Protein AF-A0A9P6M9G0-F1 (afdb_monomer)

Organism: NCBI:txid1440133

pLDDT: mean 82.51, std 16.76, range [41.25, 98.31]

Nearest PDB structures (foldseek):
  4net-assembly2_B  TM=4.184E-01  e=1.725E+00  Acinetobacter baumannii
  8cuq-assembly2_A  TM=3.896E-01  e=1.207E+00  Acinetobacter baumannii
  9eh2-assembly1_x  TM=3.718E-01  e=3.518E+00  Homo sapiens

Foldseek 3Di:
DDDDDDDDDDDDDDDDDDDDQDPQDQPPPQQQAWEDDVVQRKIKAWDFAQQDPDAASRLSRTHIEMDGDDDPRDHHDDPQQFPDWDWDDDPWKTKIKGFGDCVSRNHDLPHQWHKNWVPPYVHYYVQAPIWIWTDGNVRRMIMIMGTRDPDCPRPPD

Secondary structure (DSSP, 8-state):
------------PPP------------TT---EEEEETTTTEEEEEEPPTT---SGGGGGG-EEEEESS--SSSPBPPTTSB---EEEE-SSEEEEEEEB-GGGGT--TT---EEEETTTSS-EETTBSEEEEEEEGGGTEEEEEEESSS-TTTS--

Solvent-accessible surface area (backbone atoms only — not comparable to full-atom values): 9229 Å² total; per-residue (Å²): 137,86,83,80,83,81,84,84,82,81,82,80,79,76,84,78,78,79,79,78,83,78,82,62,76,71,62,90,80,65,74,45,58,25,42,80,39,75,91,68,65,23,35,28,42,75,42,58,55,80,53,50,74,59,42,46,91,36,42,76,53,41,44,50,29,22,42,65,64,91,54,93,77,39,54,74,47,64,88,67,27,68,70,46,80,48,73,47,81,56,98,55,35,42,34,41,35,39,34,39,37,34,68,75,46,49,37,52,63,81,30,81,28,32,69,46,30,53,82,87,40,96,42,49,22,73,96,32,64,23,32,36,33,39,45,21,33,48,76,24,34,38,37,40,37,33,12,55,54,79,51,60,84,82,37,74,121

Structure (mmCIF, N/CA/C/O backbone):
data_AF-A0A9P6M9G0-F1
#
_entry.id   AF-A0A9P6M9G0-F1
#
loop_
_atom_site.group_PDB
_atom_site.id
_atom_site.type_symbol
_atom_site.label_atom_id
_atom_site.label_alt_id
_atom_site.label_comp_id
_atom_site.label_asym_id
_atom_site.label_entity_id
_atom_site.label_seq_id
_atom_site.pdbx_PDB_ins_code
_atom_site.Cartn_x
_atom_site.Cartn_y
_atom_site.Cartn_z
_atom_site.occupancy
_atom_site.B_iso_or_equiv
_atom_site.auth_seq_id
_atom_site.auth_comp_id
_atom_site.auth_asym_id
_atom_site.auth_atom_id
_atom_site.pdbx_PDB_model_num
ATOM 1 N N . MET A 1 1 ? 70.961 -4.734 -15.620 1.00 42.16 1 MET A N 1
ATOM 2 C CA . MET A 1 1 ? 69.951 -3.886 -16.290 1.00 42.16 1 MET A CA 1
ATOM 3 C C . MET A 1 1 ? 68.575 -4.425 -15.923 1.00 42.16 1 MET A C 1
ATOM 5 O O . MET A 1 1 ? 68.235 -5.512 -16.365 1.00 42.16 1 MET A O 1
ATOM 9 N N . LEU A 1 2 ? 67.857 -3.743 -15.022 1.00 43.00 2 LEU A N 1
ATOM 10 C CA . LEU A 1 2 ? 66.514 -4.129 -14.567 1.00 43.00 2 LEU A CA 1
ATOM 11 C C . LEU A 1 2 ? 65.465 -3.617 -15.563 1.00 43.00 2 LEU A C 1
ATOM 13 O O . LEU A 1 2 ? 65.356 -2.408 -15.759 1.00 43.00 2 LEU A O 1
ATOM 17 N N . LEU A 1 3 ? 64.675 -4.520 -16.143 1.00 41.25 3 LEU A N 1
ATOM 18 C CA . LEU A 1 3 ? 63.503 -4.171 -16.943 1.00 41.25 3 LEU A CA 1
ATOM 19 C C . LEU A 1 3 ? 62.306 -4.010 -15.990 1.00 41.25 3 LEU A C 1
ATOM 21 O O . LEU A 1 3 ? 61.812 -4.989 -15.436 1.00 41.25 3 LEU A O 1
ATOM 25 N N . LYS A 1 4 ? 61.889 -2.766 -15.731 1.00 47.06 4 LYS A N 1
ATOM 26 C CA . LYS A 1 4 ? 60.691 -2.457 -14.938 1.00 47.06 4 LYS A CA 1
ATOM 27 C C . LYS A 1 4 ? 59.461 -2.549 -15.841 1.00 47.06 4 LYS A C 1
ATOM 29 O O . LYS A 1 4 ? 59.255 -1.683 -16.685 1.00 47.06 4 LYS A O 1
ATOM 34 N N . THR A 1 5 ? 58.652 -3.584 -15.656 1.00 51.38 5 THR A N 1
ATOM 35 C CA . THR A 1 5 ? 57.345 -3.715 -16.307 1.00 51.38 5 THR A CA 1
ATOM 36 C C . THR A 1 5 ? 56.370 -2.725 -15.670 1.00 51.38 5 THR A C 1
ATOM 38 O O . THR A 1 5 ? 56.115 -2.784 -14.468 1.00 51.38 5 THR A O 1
ATOM 41 N N . VAL A 1 6 ? 55.853 -1.789 -16.463 1.00 52.47 6 VAL A N 1
ATOM 42 C CA . VAL A 1 6 ? 54.839 -0.815 -16.041 1.00 52.47 6 VAL A CA 1
ATOM 43 C C . VAL A 1 6 ? 53.461 -1.458 -16.210 1.00 52.47 6 VAL A C 1
ATOM 45 O O . VAL A 1 6 ? 53.071 -1.775 -17.331 1.00 52.47 6 VAL A O 1
ATOM 48 N N . LEU A 1 7 ? 52.728 -1.663 -15.111 1.00 47.88 7 LEU A N 1
ATOM 49 C CA . LEU A 1 7 ? 51.298 -1.979 -15.161 1.00 47.88 7 LEU A CA 1
ATOM 50 C C . LEU A 1 7 ? 50.512 -0.688 -15.415 1.00 47.88 7 LEU A C 1
ATOM 52 O O . LEU A 1 7 ? 50.574 0.245 -14.617 1.00 47.88 7 LEU A O 1
ATOM 56 N N . VAL A 1 8 ? 49.751 -0.654 -16.507 1.00 49.91 8 VAL A N 1
ATOM 57 C CA . VAL A 1 8 ? 48.758 0.392 -16.773 1.00 49.91 8 VAL A CA 1
ATOM 58 C C . VAL A 1 8 ? 47.421 -0.087 -16.215 1.00 49.91 8 VAL A C 1
ATOM 60 O O . VAL A 1 8 ? 46.835 -1.037 -16.730 1.00 49.91 8 VAL A O 1
ATOM 63 N N . ALA A 1 9 ? 46.948 0.547 -15.142 1.00 52.94 9 ALA A N 1
ATOM 64 C CA . ALA A 1 9 ? 45.60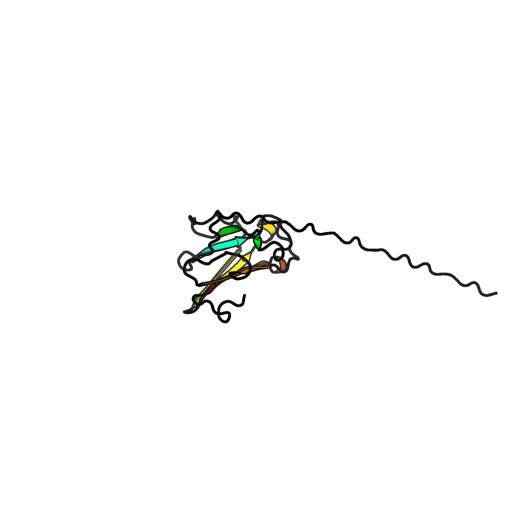4 0.333 -14.620 1.00 52.94 9 ALA A CA 1
ATOM 65 C C . ALA A 1 9 ? 44.611 1.181 -15.430 1.00 52.94 9 ALA A C 1
ATOM 67 O O . ALA A 1 9 ? 44.683 2.409 -15.417 1.00 52.94 9 ALA A O 1
ATOM 68 N N . VAL A 1 10 ? 43.694 0.530 -16.147 1.00 53.53 10 VAL A N 1
ATOM 69 C CA . VAL A 1 10 ? 42.580 1.194 -16.837 1.00 53.53 10 VAL A CA 1
ATOM 70 C C . VAL A 1 10 ? 41.420 1.287 -15.850 1.00 53.53 10 VAL A C 1
ATOM 72 O O . VAL A 1 10 ? 40.810 0.277 -15.505 1.00 53.53 10 VAL A O 1
ATOM 75 N N . ALA A 1 11 ? 41.135 2.493 -15.362 1.00 55.47 11 ALA A N 1
ATOM 76 C CA . ALA A 1 11 ? 39.958 2.760 -14.545 1.00 55.47 11 ALA A CA 1
ATOM 77 C C . ALA A 1 11 ? 38.721 2.839 -15.455 1.00 55.47 11 ALA A C 1
ATOM 79 O O . ALA A 1 11 ? 38.590 3.765 -16.254 1.00 55.47 11 ALA A O 1
ATOM 80 N N . LEU A 1 12 ? 37.823 1.858 -15.351 1.00 54.00 12 LEU A N 1
ATOM 81 C CA . LEU A 1 12 ? 36.506 1.903 -15.984 1.00 54.00 12 LEU A CA 1
ATOM 82 C C . LEU A 1 12 ? 35.586 2.761 -15.107 1.00 54.00 12 LEU A C 1
ATOM 84 O O . LEU A 1 12 ? 35.156 2.325 -14.041 1.00 54.00 12 LEU A O 1
ATOM 88 N N . ALA A 1 13 ? 35.309 3.991 -15.536 1.00 60.34 13 ALA A N 1
ATOM 89 C CA . ALA A 1 13 ? 34.270 4.811 -14.926 1.00 60.34 13 ALA A CA 1
ATOM 90 C C . ALA A 1 13 ? 32.900 4.209 -15.276 1.00 60.34 13 ALA A C 1
ATOM 92 O O . ALA A 1 13 ? 32.547 4.111 -16.452 1.00 60.34 13 ALA A O 1
ATOM 93 N N . ALA A 1 14 ? 32.144 3.778 -14.266 1.00 60.06 14 ALA A N 1
ATOM 94 C CA . ALA A 1 14 ? 30.760 3.365 -14.460 1.00 60.06 14 ALA A CA 1
ATOM 95 C C . ALA A 1 14 ? 29.920 4.589 -14.877 1.00 60.06 14 ALA A C 1
ATOM 97 O O . ALA A 1 14 ? 30.091 5.662 -14.290 1.00 60.06 14 ALA A O 1
ATOM 98 N N . PRO A 1 15 ? 29.030 4.468 -15.876 1.00 55.66 15 PRO A N 1
ATOM 99 C CA . PRO A 1 15 ? 28.150 5.564 -16.250 1.00 55.66 15 PRO A CA 1
ATOM 100 C C . PRO A 1 15 ? 27.186 5.860 -15.095 1.00 55.66 15 PRO A C 1
ATOM 102 O O . PRO A 1 15 ? 26.430 4.991 -14.663 1.00 55.66 15 PRO A O 1
ATOM 105 N N . ALA A 1 16 ? 27.219 7.093 -14.5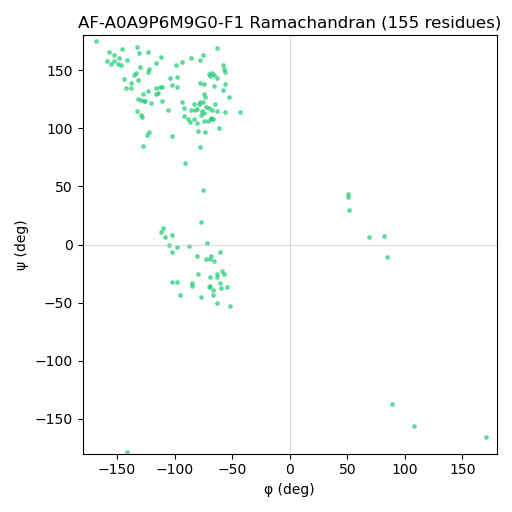92 1.00 58.12 16 ALA A N 1
ATOM 106 C CA . ALA A 1 16 ? 26.189 7.607 -13.703 1.00 58.12 16 ALA A CA 1
ATOM 107 C C . ALA A 1 16 ? 24.920 7.821 -14.539 1.00 58.12 16 ALA A C 1
ATOM 109 O O . ALA A 1 16 ? 24.862 8.731 -15.366 1.00 58.12 16 ALA A O 1
ATOM 110 N N . PHE A 1 17 ? 23.924 6.954 -14.367 1.00 53.25 17 PHE A N 1
ATOM 111 C CA . PHE A 1 17 ? 22.590 7.191 -14.904 1.00 53.25 17 PHE A CA 1
ATOM 112 C C . PHE A 1 17 ? 22.001 8.394 -14.163 1.00 53.25 17 PHE A C 1
ATOM 114 O O . PHE A 1 17 ? 21.700 8.310 -12.974 1.00 53.25 17 PHE A O 1
ATOM 121 N N . ALA A 1 18 ? 21.895 9.532 -14.847 1.00 51.78 18 ALA A N 1
ATOM 122 C CA . ALA A 1 18 ? 21.146 10.672 -14.343 1.00 51.78 18 ALA A CA 1
ATOM 123 C C . ALA A 1 18 ? 19.663 10.279 -14.322 1.00 51.78 18 ALA A C 1
ATOM 125 O O . ALA A 1 18 ? 19.091 9.986 -15.372 1.00 51.78 18 ALA A O 1
ATOM 126 N N . TYR A 1 19 ? 19.065 10.218 -13.134 1.00 50.94 19 TYR A N 1
ATOM 127 C CA . TYR A 1 19 ? 17.616 10.139 -13.009 1.0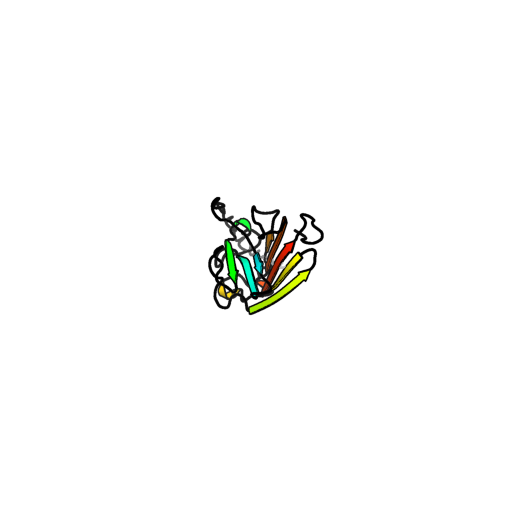0 50.94 19 TYR A CA 1
ATOM 128 C C . TYR A 1 19 ? 17.054 11.526 -13.343 1.00 50.94 19 TYR A C 1
ATOM 130 O O . TYR A 1 19 ? 17.513 12.534 -12.807 1.00 50.94 19 TYR A O 1
ATOM 138 N N . GLU A 1 20 ? 16.110 11.599 -14.277 1.00 52.22 20 GLU A N 1
ATOM 139 C CA . GLU A 1 20 ? 15.348 12.827 -14.495 1.00 52.22 20 GLU A CA 1
ATOM 140 C C . GLU A 1 20 ? 14.299 12.908 -13.382 1.00 52.22 20 GLU A C 1
ATOM 142 O O . GLU A 1 20 ? 13.527 11.966 -13.189 1.00 52.22 20 GLU A O 1
ATOM 147 N N . GLU A 1 21 ? 14.305 13.987 -12.596 1.00 53.50 21 GLU A N 1
ATOM 148 C CA . GLU A 1 21 ? 13.274 14.195 -11.579 1.00 53.50 21 GLU A CA 1
ATOM 149 C C . GLU A 1 21 ? 11.916 14.342 -12.269 1.00 53.50 21 GLU A C 1
ATOM 151 O O . GLU A 1 21 ? 11.670 15.290 -13.020 1.00 53.50 21 GLU A O 1
ATOM 156 N N . VAL A 1 22 ? 11.016 13.390 -12.020 1.00 55.47 22 VAL A N 1
ATOM 157 C CA . VAL A 1 22 ? 9.642 13.470 -12.508 1.00 55.47 22 VAL A CA 1
ATOM 158 C C . VAL A 1 22 ? 8.950 14.611 -11.760 1.00 55.47 22 VAL A C 1
ATOM 160 O O . VAL A 1 22 ? 8.643 14.513 -10.573 1.00 55.47 22 VAL A O 1
ATOM 163 N N . THR A 1 23 ? 8.692 15.722 -12.450 1.00 53.62 23 THR A N 1
ATOM 164 C CA . THR A 1 23 ? 7.951 16.861 -11.889 1.00 53.62 23 THR A CA 1
ATOM 165 C C . THR A 1 23 ? 6.456 16.556 -11.876 1.00 53.62 23 THR A C 1
ATOM 167 O O . THR A 1 23 ? 5.696 16.916 -12.775 1.00 53.62 23 THR A O 1
ATOM 170 N N . CYS A 1 24 ? 6.007 15.862 -10.834 1.00 62.22 24 CYS A N 1
ATOM 171 C CA . CYS A 1 24 ? 4.595 15.551 -10.671 1.00 62.22 24 CYS A CA 1
ATOM 172 C C . CYS A 1 24 ? 3.793 16.811 -10.373 1.00 62.22 24 CYS A C 1
ATOM 174 O O . CYS A 1 24 ? 3.862 17.408 -9.299 1.00 62.22 24 CYS A O 1
ATOM 176 N N . THR A 1 25 ? 3.005 17.232 -11.358 1.00 54.03 25 THR A N 1
ATOM 177 C CA . THR A 1 25 ? 2.049 18.319 -11.190 1.00 54.03 25 THR A CA 1
ATOM 178 C C . THR A 1 25 ? 0.824 17.746 -10.491 1.00 54.03 25 THR A C 1
ATOM 180 O O . THR A 1 25 ? -0.031 17.122 -11.115 1.00 54.03 25 THR A O 1
ATOM 183 N N . LYS A 1 26 ? 0.757 17.933 -9.167 1.00 54.12 26 LYS A N 1
ATOM 184 C CA . LYS A 1 26 ? -0.415 17.623 -8.340 1.00 54.12 26 LYS A CA 1
ATOM 185 C C . LYS A 1 26 ? -1.681 18.106 -9.049 1.00 54.12 26 LYS A C 1
ATOM 187 O O . LYS A 1 26 ? -1.896 19.312 -9.192 1.00 54.12 26 LYS A O 1
ATOM 192 N N . ASN A 1 27 ? -2.546 17.182 -9.454 1.00 50.72 27 ASN A N 1
ATOM 193 C CA . ASN A 1 27 ? -3.857 17.563 -9.944 1.00 50.72 27 ASN A CA 1
ATOM 194 C C . ASN A 1 27 ? -4.716 17.971 -8.740 1.00 50.72 27 ASN A C 1
ATOM 196 O O . ASN A 1 27 ? -5.157 17.129 -7.961 1.00 50.72 27 ASN A O 1
ATOM 200 N N . ALA A 1 28 ? -4.957 19.274 -8.584 1.00 49.62 28 ALA A N 1
ATOM 201 C CA . ALA A 1 28 ? -5.716 19.848 -7.471 1.00 49.62 28 ALA A CA 1
ATOM 202 C C . ALA A 1 28 ? -7.178 19.356 -7.369 1.00 49.62 28 ALA A C 1
ATOM 204 O O . ALA A 1 28 ? -7.855 19.687 -6.400 1.00 49.62 28 ALA A O 1
ATOM 205 N N . THR A 1 29 ? -7.664 18.585 -8.349 1.00 47.94 29 THR A N 1
ATOM 206 C CA . THR A 1 29 ? -9.026 18.026 -8.380 1.00 47.94 29 THR A CA 1
ATOM 207 C C . THR A 1 29 ? -9.113 16.545 -8.004 1.00 47.94 29 THR A C 1
ATOM 209 O O . THR A 1 29 ? -10.221 16.029 -7.866 1.00 47.94 29 THR A O 1
ATOM 212 N N . GLN A 1 30 ? -7.988 15.844 -7.809 1.00 56.34 30 GLN A N 1
ATOM 213 C CA . GLN A 1 30 ? -8.041 14.475 -7.300 1.00 56.34 30 GLN A CA 1
ATOM 214 C C . GLN A 1 30 ? -8.328 14.512 -5.794 1.00 56.34 30 GLN A C 1
ATOM 216 O O . GLN A 1 30 ? -7.517 14.987 -5.001 1.00 56.34 30 GLN A O 1
ATOM 221 N N . ASN A 1 31 ? -9.489 13.992 -5.393 1.00 56.00 31 ASN A N 1
ATOM 222 C CA . ASN A 1 31 ? -9.732 13.608 -4.007 1.00 56.00 31 ASN A CA 1
ATOM 223 C C . ASN A 1 31 ? -8.950 12.319 -3.743 1.00 56.00 31 ASN A C 1
ATOM 225 O O . ASN A 1 31 ? -9.380 11.224 -4.098 1.00 56.00 31 ASN A O 1
ATOM 229 N N . ILE A 1 32 ? -7.760 12.473 -3.171 1.00 70.38 32 ILE A N 1
ATOM 230 C CA . ILE A 1 32 ? -6.794 11.400 -2.935 1.00 70.38 32 ILE A CA 1
ATOM 231 C C . ILE A 1 32 ? -7.069 10.815 -1.538 1.00 70.38 32 ILE A C 1
ATOM 233 O O . ILE A 1 32 ? -6.354 11.059 -0.566 1.00 70.38 32 ILE A O 1
ATOM 237 N N . ILE A 1 33 ? -8.206 10.121 -1.435 1.00 83.88 33 ILE A N 1
ATOM 238 C CA . ILE A 1 33 ? -8.746 9.567 -0.188 1.00 83.88 33 ILE A CA 1
ATOM 239 C C . ILE A 1 33 ? -8.534 8.050 -0.191 1.00 83.88 33 ILE A C 1
ATOM 241 O O . ILE A 1 33 ? -9.099 7.339 -1.023 1.00 83.88 33 ILE A O 1
ATOM 245 N N . THR A 1 34 ? -7.721 7.560 0.743 1.00 89.88 34 THR A N 1
ATOM 246 C CA . THR A 1 34 ? -7.643 6.132 1.083 1.00 89.88 34 THR A CA 1
ATOM 247 C C . THR A 1 34 ? -8.814 5.722 1.971 1.00 89.88 34 THR A C 1
ATOM 249 O O . THR A 1 34 ? -9.431 6.553 2.637 1.00 89.88 34 THR A O 1
ATOM 252 N N . SER A 1 35 ? -9.126 4.433 2.009 1.00 92.81 35 SER A N 1
ATOM 253 C CA . SER A 1 35 ? -10.144 3.895 2.913 1.00 92.81 35 SER A CA 1
ATOM 254 C C . SER A 1 35 ? -9.898 2.420 3.194 1.00 92.81 35 SER A C 1
ATOM 256 O O . SER A 1 35 ? -9.274 1.724 2.394 1.00 92.81 35 SER A O 1
ATOM 258 N N . ILE A 1 36 ? -10.391 1.938 4.335 1.00 94.44 36 ILE A N 1
ATOM 259 C CA . ILE A 1 36 ? -10.350 0.523 4.712 1.00 94.44 36 ILE A CA 1
ATOM 260 C C . ILE A 1 36 ? -11.744 0.121 5.189 1.00 94.44 36 ILE A C 1
ATOM 262 O O . ILE A 1 36 ? -12.275 0.734 6.113 1.00 94.44 36 ILE A O 1
ATOM 266 N N . ASN A 1 37 ? -12.312 -0.927 4.595 1.00 93.94 37 ASN A N 1
ATOM 267 C CA . ASN A 1 37 ? -13.548 -1.553 5.045 1.00 93.94 37 ASN A CA 1
ATOM 268 C C . ASN A 1 37 ? -13.313 -3.057 5.302 1.00 93.94 37 ASN A C 1
ATOM 270 O O . ASN A 1 37 ? -13.396 -3.875 4.378 1.00 93.94 37 ASN A O 1
ATOM 274 N N . PRO A 1 38 ? -13.015 -3.435 6.561 1.00 93.12 38 PRO A N 1
ATOM 275 C CA . PRO A 1 38 ? -12.794 -4.828 6.941 1.00 93.12 38 PRO A CA 1
ATOM 276 C C . PRO A 1 38 ? -14.026 -5.726 6.756 1.00 93.12 38 PRO A C 1
ATOM 278 O O . PRO A 1 38 ? -13.865 -6.920 6.525 1.00 93.12 38 PRO A O 1
ATOM 281 N N . GLU A 1 39 ? -15.245 -5.180 6.841 1.00 93.00 39 GLU A N 1
ATOM 282 C CA . GLU A 1 39 ? -16.489 -5.964 6.749 1.00 93.00 39 GLU A CA 1
ATOM 283 C C . GLU A 1 39 ? -16.718 -6.508 5.336 1.00 93.00 39 GLU A C 1
ATOM 285 O O . GLU A 1 39 ? -17.196 -7.628 5.162 1.00 93.00 39 GLU A O 1
ATOM 290 N N . THR A 1 40 ? -16.331 -5.732 4.322 1.00 92.75 40 THR A N 1
ATOM 291 C CA . THR A 1 40 ? -16.457 -6.092 2.903 1.00 92.75 40 THR A CA 1
ATOM 292 C C . THR A 1 40 ? -15.139 -6.559 2.285 1.00 92.75 40 THR A C 1
ATOM 294 O O . THR A 1 40 ? -15.066 -6.732 1.068 1.00 92.75 40 THR A O 1
ATOM 297 N N . ASN A 1 41 ? -14.088 -6.748 3.094 1.00 93.44 41 ASN A N 1
ATOM 298 C CA . ASN A 1 41 ? -12.743 -7.113 2.636 1.00 93.44 41 ASN A CA 1
ATOM 299 C C . ASN A 1 41 ? -12.244 -6.193 1.500 1.00 93.44 41 ASN A C 1
ATOM 301 O O . ASN A 1 41 ? -11.715 -6.657 0.487 1.00 93.44 41 ASN A O 1
ATOM 305 N N . SER A 1 42 ? -12.466 -4.882 1.638 1.00 94.69 42 SER A N 1
ATOM 306 C CA . SER A 1 42 ? -12.144 -3.889 0.611 1.00 94.69 42 SER A CA 1
ATOM 307 C C . SER A 1 42 ? -11.352 -2.719 1.181 1.00 94.69 42 SER A C 1
ATOM 309 O O . SER A 1 42 ? -11.413 -2.406 2.371 1.00 94.69 42 SER A O 1
ATOM 311 N N . PHE A 1 43 ? -10.556 -2.085 0.328 1.00 95.00 43 PHE A N 1
ATOM 312 C CA . PHE A 1 43 ? -9.771 -0.908 0.684 1.00 95.00 43 PHE A CA 1
ATOM 313 C C . PHE A 1 43 ? -9.392 -0.122 -0.570 1.00 95.00 43 PHE A C 1
ATOM 315 O O . PHE A 1 43 ? -9.351 -0.669 -1.671 1.00 95.00 43 PHE A O 1
ATOM 322 N N . CYS A 1 44 ? -9.084 1.156 -0.400 1.00 93.50 44 CYS A N 1
ATOM 323 C CA . CYS A 1 44 ? -8.533 2.015 -1.437 1.00 93.50 44 CYS A CA 1
ATOM 324 C C . CYS A 1 44 ? -7.181 2.540 -0.966 1.00 93.50 44 CYS A C 1
ATOM 326 O O . CYS A 1 44 ? -7.114 3.173 0.087 1.00 93.50 44 CYS A O 1
ATOM 328 N N . THR A 1 45 ? -6.115 2.283 -1.724 1.00 92.38 45 THR A N 1
ATOM 329 C CA . THR A 1 45 ? -4.761 2.735 -1.378 1.00 92.38 45 THR A CA 1
ATOM 330 C C . THR A 1 45 ? -4.061 3.415 -2.547 1.00 92.38 45 THR A C 1
ATOM 332 O O . THR A 1 45 ? -4.507 3.327 -3.691 1.00 92.38 45 THR A O 1
ATOM 335 N N . MET A 1 46 ? -2.977 4.119 -2.242 1.00 89.06 46 MET A N 1
ATOM 336 C CA . MET A 1 46 ? -2.163 4.836 -3.218 1.00 89.06 46 MET A CA 1
ATOM 337 C C . MET A 1 46 ? -1.253 3.876 -3.973 1.00 89.06 46 MET A C 1
ATOM 339 O O . MET A 1 46 ? -0.637 3.020 -3.354 1.00 89.06 46 MET A O 1
ATOM 343 N N . MET A 1 47 ? -1.108 4.067 -5.282 1.00 89.94 47 MET A N 1
ATOM 344 C CA . MET A 1 47 ? -0.096 3.421 -6.118 1.00 89.94 47 MET A CA 1
ATOM 345 C C . MET A 1 47 ? 0.589 4.475 -6.986 1.00 89.94 47 MET A C 1
ATOM 347 O O . MET A 1 47 ? -0.072 5.390 -7.486 1.00 89.94 47 MET A O 1
ATOM 351 N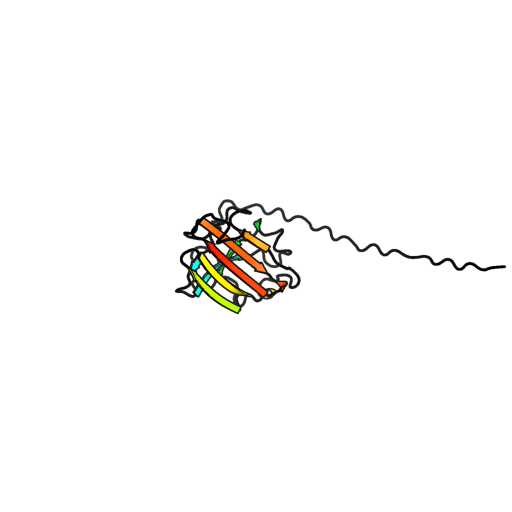 N . THR A 1 48 ? 1.900 4.347 -7.193 1.00 89.00 48 THR A N 1
ATOM 352 C CA . THR A 1 48 ? 2.622 5.144 -8.195 1.00 89.00 48 THR A CA 1
ATOM 353 C C . THR A 1 48 ? 2.118 4.827 -9.607 1.00 89.00 48 THR A C 1
ATOM 355 O O . THR A 1 48 ? 1.347 3.886 -9.822 1.00 89.00 48 THR A O 1
ATOM 358 N N . GLY A 1 49 ? 2.525 5.628 -10.594 1.00 87.94 49 GLY A N 1
ATOM 359 C CA . GLY A 1 49 ? 2.230 5.327 -11.995 1.00 87.94 49 GLY A CA 1
ATOM 360 C C . GLY A 1 49 ? 2.764 3.950 -12.410 1.00 87.94 49 GLY A C 1
ATOM 361 O O . GLY A 1 49 ? 3.756 3.468 -11.867 1.00 87.94 49 GLY A O 1
ATOM 362 N N . TYR A 1 50 ? 2.105 3.316 -13.381 1.00 90.94 50 TYR A N 1
ATOM 363 C CA . TYR A 1 50 ? 2.546 2.033 -13.933 1.00 90.94 50 TYR A CA 1
ATOM 364 C C . TYR A 1 50 ? 4.011 2.108 -14.388 1.00 90.94 50 TYR A C 1
ATOM 366 O O . TYR A 1 50 ? 4.369 2.997 -15.164 1.00 90.94 50 TYR A O 1
ATOM 374 N N . GLY A 1 51 ? 4.850 1.184 -13.914 1.00 90.44 51 GLY A N 1
ATOM 375 C CA . GLY A 1 51 ? 6.274 1.135 -14.261 1.00 90.44 51 GLY A CA 1
ATOM 376 C C . GLY A 1 51 ? 7.143 2.270 -13.705 1.00 90.44 51 GLY A C 1
ATOM 377 O O . GLY A 1 51 ? 8.315 2.360 -14.068 1.00 90.44 51 GLY A O 1
ATOM 378 N N . VAL A 1 52 ? 6.603 3.147 -12.853 1.00 88.06 52 VAL A N 1
ATOM 379 C CA . VAL A 1 52 ? 7.372 4.238 -12.239 1.00 88.06 52 VAL A CA 1
ATOM 380 C C . VAL A 1 52 ? 8.281 3.680 -11.144 1.00 88.06 52 VAL A C 1
ATOM 382 O O . VAL A 1 52 ? 7.825 2.957 -10.258 1.00 88.06 52 VAL A O 1
ATOM 385 N N . TYR A 1 53 ? 9.561 4.047 -11.203 1.00 85.69 53 TYR A N 1
ATOM 386 C CA . TYR A 1 53 ? 10.612 3.591 -10.297 1.00 85.69 53 TYR A CA 1
ATOM 387 C C . TYR A 1 53 ? 11.613 4.724 -10.014 1.00 85.69 53 TYR A C 1
ATOM 389 O O . TYR A 1 53 ? 11.980 5.436 -10.955 1.00 85.69 53 TYR A O 1
ATOM 397 N N . PRO A 1 54 ? 12.131 4.856 -8.779 1.00 90.25 54 PRO A N 1
ATOM 398 C CA . PRO A 1 54 ? 11.707 4.161 -7.552 1.00 90.25 54 PRO A CA 1
ATOM 399 C C . PRO A 1 54 ? 10.397 4.707 -6.959 1.00 90.25 54 PRO A C 1
ATOM 401 O O . PRO A 1 54 ? 9.986 5.813 -7.302 1.00 90.25 54 PRO A O 1
ATOM 404 N N . VAL A 1 55 ? 9.737 3.972 -6.065 1.00 90.75 55 VAL A N 1
ATOM 405 C CA . VAL A 1 55 ? 8.472 4.390 -5.439 1.00 90.75 55 VAL A CA 1
ATOM 406 C C . VAL A 1 55 ? 8.669 5.652 -4.596 1.00 90.75 55 VAL A C 1
ATOM 408 O O . VAL A 1 55 ? 7.953 6.625 -4.828 1.00 90.75 55 VAL A O 1
ATOM 411 N N . ALA A 1 56 ? 9.664 5.684 -3.698 1.00 91.25 56 ALA A N 1
ATOM 412 C CA . ALA A 1 56 ? 9.883 6.801 -2.769 1.00 91.25 56 ALA A CA 1
ATOM 413 C C . ALA A 1 56 ? 9.963 8.207 -3.416 1.00 91.25 56 ALA A C 1
ATOM 415 O O . ALA A 1 56 ? 9.187 9.088 -3.049 1.00 91.25 56 ALA A O 1
ATOM 416 N N . PRO A 1 57 ? 10.814 8.470 -4.431 1.00 89.12 57 PRO A N 1
ATOM 417 C CA . PRO A 1 57 ? 10.867 9.792 -5.065 1.00 89.12 57 PRO A CA 1
ATOM 418 C C . PRO A 1 57 ? 9.604 10.143 -5.870 1.00 89.12 57 PRO A C 1
ATOM 420 O O . PRO A 1 57 ? 9.449 11.286 -6.292 1.00 89.12 57 PRO A O 1
ATOM 423 N N . ASN A 1 58 ? 8.702 9.182 -6.093 1.00 87.06 58 ASN A N 1
ATOM 424 C CA . ASN A 1 58 ? 7.489 9.338 -6.892 1.00 87.06 58 ASN A CA 1
ATOM 425 C C . ASN A 1 58 ? 6.194 9.272 -6.055 1.00 87.06 58 ASN A C 1
ATOM 427 O O . ASN A 1 58 ? 5.100 9.223 -6.622 1.00 87.06 58 ASN A O 1
ATOM 431 N N . GLU A 1 59 ? 6.281 9.305 -4.721 1.00 87.00 59 GLU A N 1
ATOM 432 C CA . GLU A 1 59 ? 5.123 9.260 -3.809 1.00 87.00 59 GLU A CA 1
ATOM 433 C C . GLU A 1 59 ? 4.093 10.358 -4.108 1.00 87.00 59 GLU A C 1
ATOM 435 O O . GLU A 1 59 ? 2.891 10.106 -4.064 1.00 87.00 59 GLU A O 1
ATOM 440 N N . GLY A 1 60 ? 4.552 11.554 -4.498 1.00 83.31 60 GLY A N 1
ATOM 441 C CA . GLY A 1 60 ? 3.689 12.700 -4.822 1.00 83.31 60 GLY A CA 1
ATOM 442 C C . GLY A 1 60 ? 2.861 12.566 -6.090 1.00 83.31 60 GLY A C 1
ATOM 443 O O . GLY A 1 60 ? 1.949 13.357 -6.343 1.00 83.31 60 GLY A O 1
ATOM 444 N N . CYS A 1 61 ? 3.186 11.560 -6.890 1.00 83.12 61 CYS A N 1
ATOM 445 C CA . CYS A 1 61 ? 2.541 11.234 -8.150 1.00 83.12 61 CYS A CA 1
ATOM 446 C C . CYS A 1 61 ? 1.502 10.124 -7.983 1.00 83.12 61 CYS A C 1
ATOM 448 O O . CYS A 1 61 ? 0.884 9.705 -8.966 1.00 83.12 61 CYS A O 1
ATOM 450 N N . ALA A 1 62 ? 1.364 9.585 -6.770 1.00 87.25 62 ALA A N 1
ATOM 451 C CA . ALA A 1 62 ? 0.531 8.431 -6.536 1.00 87.25 62 ALA A CA 1
ATOM 452 C C . ALA A 1 62 ? -0.954 8.758 -6.745 1.00 87.25 62 ALA A C 1
ATOM 454 O O . ALA A 1 62 ? -1.432 9.869 -6.511 1.00 87.25 62 ALA A O 1
ATOM 455 N N . SER A 1 63 ? -1.691 7.757 -7.212 1.00 87.06 63 SER A N 1
ATOM 456 C CA . SER A 1 63 ? -3.139 7.806 -7.398 1.00 87.06 63 SER A CA 1
ATOM 457 C C . SER A 1 63 ? -3.802 6.692 -6.603 1.00 87.06 63 SER A C 1
ATOM 459 O O . SER A 1 63 ? -3.210 5.636 -6.386 1.00 87.06 63 SER A O 1
ATOM 461 N N . VAL A 1 64 ? -5.042 6.920 -6.176 1.00 89.31 64 VAL A N 1
ATOM 462 C CA . VAL A 1 64 ? -5.824 5.918 -5.444 1.00 89.31 64 VAL A CA 1
ATOM 463 C C . VAL A 1 64 ? -6.318 4.837 -6.399 1.00 89.31 64 VAL A C 1
ATOM 465 O O . VAL A 1 64 ? -6.829 5.146 -7.475 1.00 89.31 64 VAL A O 1
ATOM 468 N N . TYR A 1 65 ? -6.243 3.584 -5.960 1.00 92.25 65 TYR A N 1
ATOM 469 C CA . TYR A 1 65 ? -6.895 2.433 -6.575 1.00 92.25 65 TYR A CA 1
ATOM 470 C C . TYR A 1 65 ? -7.578 1.596 -5.500 1.00 92.25 65 TYR A C 1
ATOM 472 O O . TYR A 1 65 ? -7.094 1.508 -4.370 1.00 92.25 65 TYR A O 1
ATOM 480 N N . CYS A 1 66 ? -8.699 0.968 -5.848 1.00 93.25 66 CYS A N 1
ATOM 481 C CA . CYS A 1 66 ? -9.525 0.244 -4.887 1.00 93.25 66 CYS A CA 1
ATOM 482 C C . CYS A 1 66 ? -9.562 -1.261 -5.151 1.00 93.25 66 CYS A C 1
ATOM 484 O O . CYS A 1 66 ? -9.854 -1.706 -6.260 1.00 93.25 66 CYS A O 1
ATOM 486 N N . TYR A 1 67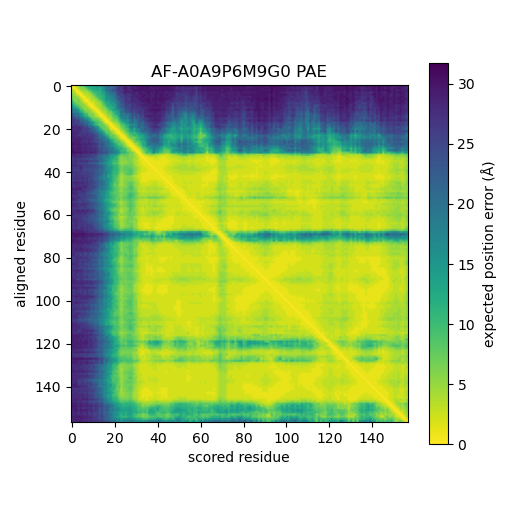 ? -9.310 -2.040 -4.106 1.00 94.50 67 TYR A N 1
ATOM 487 C CA . TYR A 1 67 ? -9.463 -3.488 -4.065 1.00 94.50 67 TYR A CA 1
ATOM 488 C C . TYR A 1 67 ? -10.802 -3.875 -3.421 1.00 94.50 67 TYR A C 1
ATOM 490 O O . TYR A 1 67 ? -11.237 -3.249 -2.453 1.00 94.50 67 TYR A O 1
ATOM 498 N N . GLY A 1 68 ? -11.426 -4.944 -3.923 1.00 90.62 68 GLY A N 1
ATOM 499 C CA . GLY A 1 68 ? -12.703 -5.459 -3.424 1.00 90.62 68 GLY A CA 1
ATOM 500 C C . GLY A 1 68 ? -13.910 -4.818 -4.113 1.00 90.62 68 GLY A C 1
ATOM 501 O O . GLY A 1 68 ? -13.935 -4.693 -5.340 1.00 90.62 68 GLY A O 1
ATOM 502 N N . GLU A 1 69 ? -14.944 -4.465 -3.344 1.00 78.56 69 GLU A N 1
ATOM 503 C CA . GLU A 1 69 ? -16.163 -3.858 -3.892 1.00 78.56 69 GLU A CA 1
ATOM 504 C C . GLU A 1 69 ? -15.874 -2.585 -4.706 1.00 78.56 69 GLU A C 1
ATOM 506 O O . GLU A 1 69 ? -14.945 -1.828 -4.419 1.00 78.56 69 GLU A O 1
ATOM 511 N N . LYS A 1 70 ? -16.697 -2.331 -5.737 1.00 60.47 70 LYS A N 1
ATOM 512 C CA . LYS A 1 70 ? -16.570 -1.145 -6.596 1.00 60.47 70 LYS A CA 1
ATOM 513 C C . LYS A 1 70 ? -16.742 0.129 -5.770 1.00 60.47 70 LYS A C 1
ATOM 515 O O . LYS A 1 70 ? -17.861 0.556 -5.493 1.00 60.47 70 LYS A O 1
ATOM 520 N N . SER A 1 71 ? -15.625 0.758 -5.431 1.00 67.19 71 SER A N 1
ATOM 521 C CA . SER A 1 71 ? -15.616 2.076 -4.813 1.00 67.19 71 SER A CA 1
ATOM 522 C C . SER A 1 71 ? -16.079 3.145 -5.803 1.00 67.19 71 SER A C 1
ATOM 524 O O . SER A 1 71 ? -15.783 3.088 -6.996 1.00 67.19 71 SER A O 1
ATOM 526 N N . LYS A 1 72 ? -16.789 4.157 -5.297 1.00 66.81 72 LYS A N 1
ATOM 527 C CA . LYS A 1 72 ? -17.072 5.396 -6.041 1.00 66.81 72 LYS A CA 1
ATOM 528 C C . LYS A 1 72 ? -15.891 6.376 -6.011 1.00 66.81 72 LYS A C 1
ATOM 530 O O . LYS A 1 72 ? -15.945 7.384 -6.707 1.00 66.81 72 LYS A O 1
ATOM 535 N N . LEU A 1 73 ? -14.873 6.107 -5.187 1.00 70.75 73 LEU A N 1
ATOM 536 C CA . LEU A 1 73 ? -13.770 7.031 -4.911 1.00 70.75 73 LEU A CA 1
ATOM 537 C C . LEU A 1 73 ? -12.646 6.940 -5.946 1.00 70.75 73 LEU A C 1
ATOM 539 O O . LEU A 1 73 ? -12.016 7.953 -6.235 1.00 70.75 73 LEU A O 1
ATOM 543 N N . ALA A 1 74 ? -12.389 5.752 -6.505 1.00 84.81 74 ALA A N 1
ATOM 544 C CA . ALA A 1 74 ? -11.267 5.546 -7.415 1.00 84.81 74 ALA A CA 1
ATOM 545 C C . ALA A 1 74 ? -11.456 4.332 -8.348 1.00 84.81 74 ALA A C 1
ATOM 547 O O . ALA A 1 74 ? -12.338 3.501 -8.105 1.00 84.81 74 ALA A O 1
ATOM 548 N N . PRO A 1 75 ? -10.639 4.209 -9.414 1.00 88.81 75 PRO A N 1
ATOM 549 C CA . PRO A 1 75 ? -10.642 3.044 -10.292 1.00 88.81 75 PRO A CA 1
ATOM 550 C C . PRO A 1 75 ? -10.366 1.731 -9.540 1.00 88.81 75 PRO A C 1
ATOM 552 O O . PRO A 1 75 ? -9.699 1.736 -8.500 1.00 88.81 75 PRO A O 1
ATOM 555 N N . PRO A 1 76 ? -10.837 0.588 -10.069 1.00 91.56 76 PRO A N 1
ATOM 556 C CA . PRO A 1 76 ? -10.480 -0.705 -9.511 1.00 91.56 76 PRO A CA 1
ATOM 557 C C . PRO A 1 76 ? -8.976 -0.943 -9.647 1.00 91.56 76 PRO A C 1
ATOM 559 O O . PRO A 1 76 ? -8.355 -0.587 -10.650 1.00 91.56 76 PRO A O 1
ATOM 562 N N . MET A 1 77 ? -8.411 -1.582 -8.635 1.00 92.94 77 MET A N 1
ATOM 563 C CA . MET A 1 77 ? -7.047 -2.076 -8.655 1.00 92.94 77 MET A CA 1
ATOM 564 C C . MET A 1 77 ? -6.920 -3.199 -9.698 1.00 92.94 77 MET A C 1
ATOM 566 O O . MET A 1 77 ? -7.884 -3.946 -9.908 1.00 92.94 77 MET A O 1
ATOM 570 N N . PRO A 1 78 ? -5.767 -3.333 -10.376 1.00 94.81 78 PRO A N 1
ATOM 571 C CA . PRO A 1 78 ? -5.579 -4.369 -11.383 1.00 94.81 78 PRO A CA 1
ATOM 572 C C . PRO A 1 78 ? -5.833 -5.764 -10.821 1.00 94.81 78 PRO A C 1
ATOM 574 O O . PRO A 1 78 ? -5.406 -6.099 -9.713 1.00 94.81 78 PRO A O 1
ATOM 577 N N . ALA A 1 79 ? -6.510 -6.597 -11.608 1.00 95.12 79 ALA A N 1
ATOM 578 C CA . ALA A 1 79 ? -6.723 -7.989 -11.246 1.00 95.12 79 ALA A CA 1
ATOM 579 C C . ALA A 1 79 ? -5.373 -8.694 -11.035 1.00 95.12 79 ALA A C 1
ATOM 581 O O . ALA A 1 79 ? -4.469 -8.566 -11.857 1.00 95.12 79 ALA A O 1
ATOM 582 N N . GLY A 1 80 ? -5.251 -9.435 -9.933 1.00 96.19 80 GLY A N 1
ATOM 583 C CA . GLY A 1 80 ? -4.027 -10.153 -9.572 1.00 96.19 80 GLY A CA 1
ATOM 584 C C . GLY A 1 80 ? -2.975 -9.320 -8.836 1.00 96.19 80 GLY A C 1
ATOM 585 O O . GLY A 1 80 ? -2.056 -9.911 -8.289 1.00 96.19 80 GLY A O 1
ATOM 586 N N . TYR A 1 81 ? -3.116 -7.990 -8.750 1.00 97.69 81 TYR A N 1
ATOM 587 C CA . TYR A 1 81 ? -2.135 -7.171 -8.030 1.00 97.69 81 TYR A CA 1
ATOM 588 C C . TYR A 1 81 ? -2.137 -7.443 -6.521 1.00 97.69 81 TYR A C 1
ATOM 590 O O . TYR A 1 81 ? -1.074 -7.505 -5.924 1.00 97.69 81 TYR A O 1
ATOM 598 N N . ILE A 1 82 ? -3.301 -7.641 -5.896 1.00 97.56 82 ILE A N 1
ATOM 599 C CA . ILE A 1 82 ? -3.391 -8.067 -4.489 1.00 97.56 82 ILE A CA 1
ATOM 600 C C . ILE A 1 82 ? -3.505 -9.585 -4.430 1.00 97.56 82 ILE A C 1
ATOM 602 O O . ILE A 1 82 ? -4.452 -10.159 -4.970 1.00 97.56 82 ILE A O 1
ATOM 606 N N . LEU A 1 83 ? -2.566 -10.216 -3.728 1.00 97.88 83 LEU A N 1
ATOM 607 C CA . LEU A 1 83 ? -2.505 -11.667 -3.547 1.00 97.88 83 LEU A CA 1
ATOM 608 C C . LEU A 1 83 ? -3.104 -12.113 -2.213 1.00 97.88 83 LEU A C 1
ATOM 610 O O . LEU A 1 83 ? -3.662 -13.205 -2.114 1.00 97.88 83 LEU A O 1
ATOM 614 N N . SER A 1 84 ? -2.985 -11.284 -1.178 1.00 97.75 84 SER A N 1
ATOM 615 C CA . SER A 1 84 ? -3.540 -11.569 0.143 1.00 97.75 84 SER A CA 1
ATOM 616 C C . SER A 1 84 ? -3.857 -10.286 0.900 1.00 97.75 84 SER A C 1
ATOM 618 O O . SER A 1 84 ? -3.294 -9.228 0.625 1.00 97.75 84 SER A O 1
ATOM 620 N N . THR A 1 85 ? -4.762 -10.394 1.870 1.00 97.88 85 THR A N 1
ATOM 621 C CA . THR A 1 85 ? -5.150 -9.295 2.755 1.00 97.88 85 THR A CA 1
ATOM 622 C C . THR A 1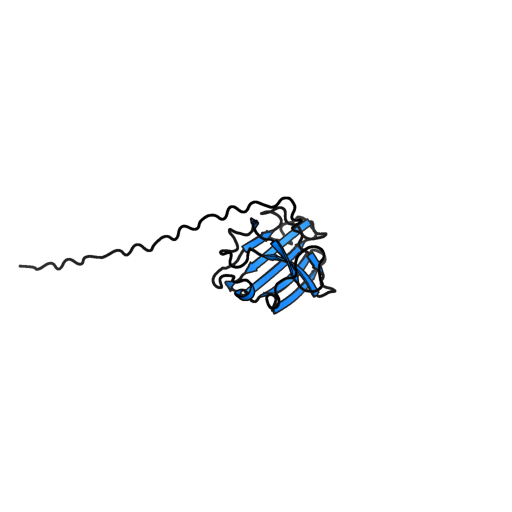 85 ? -5.281 -9.797 4.186 1.00 97.88 85 THR A C 1
ATOM 624 O O . THR A 1 85 ? -5.839 -10.865 4.432 1.00 97.88 85 THR A O 1
ATOM 627 N N . ASN A 1 86 ? -4.804 -9.006 5.139 1.00 98.12 86 ASN A N 1
ATOM 628 C CA . ASN A 1 86 ? -4.947 -9.222 6.569 1.00 98.12 86 ASN A CA 1
ATOM 629 C C . ASN A 1 86 ? -5.399 -7.915 7.223 1.00 98.12 86 ASN A C 1
ATOM 631 O O . ASN A 1 86 ? -4.664 -6.927 7.215 1.00 98.12 86 ASN A O 1
ATOM 635 N N . PHE A 1 87 ? -6.612 -7.914 7.773 1.00 97.81 87 PHE A N 1
ATOM 636 C CA . PHE A 1 87 ? -7.206 -6.742 8.404 1.00 97.81 87 PHE A CA 1
ATOM 637 C C . PHE A 1 87 ? -7.019 -6.787 9.919 1.00 97.81 87 PHE A C 1
ATOM 639 O O . PHE A 1 87 ? -7.273 -7.803 10.565 1.00 97.81 87 PHE A O 1
ATOM 646 N N . GLN A 1 88 ? -6.641 -5.651 10.496 1.00 97.00 88 GLN A N 1
ATOM 647 C CA . GLN A 1 88 ? -6.537 -5.464 11.936 1.00 97.00 88 GLN A CA 1
ATOM 648 C C . GLN A 1 88 ? -7.290 -4.202 12.345 1.00 97.00 88 GLN A C 1
ATOM 650 O O . GLN A 1 88 ? -7.002 -3.109 11.860 1.00 97.00 88 GLN A O 1
ATOM 655 N N . VAL A 1 89 ? -8.237 -4.357 13.269 1.00 95.81 89 VAL A N 1
ATOM 656 C CA . VAL A 1 89 ? -9.023 -3.252 13.825 1.00 95.81 89 VAL A CA 1
ATOM 657 C C . VAL A 1 89 ? -8.715 -3.128 15.307 1.00 95.81 89 VAL A C 1
ATOM 659 O O . VAL A 1 89 ? -8.772 -4.105 16.053 1.00 95.81 89 VAL A O 1
ATOM 662 N N . THR A 1 90 ? -8.392 -1.917 15.736 1.00 94.56 90 THR A N 1
ATOM 663 C CA . THR A 1 90 ? -8.175 -1.560 17.138 1.00 94.56 90 THR A CA 1
ATOM 664 C C . THR A 1 90 ? -8.941 -0.272 17.458 1.00 94.56 90 THR A C 1
ATOM 666 O O . THR A 1 90 ? -9.416 0.403 16.543 1.00 94.56 90 THR A O 1
ATOM 669 N N . PRO A 1 91 ? -9.045 0.128 18.737 1.00 93.00 91 PRO A N 1
ATOM 670 C CA . PRO A 1 91 ? -9.606 1.434 19.087 1.00 93.00 91 PRO A CA 1
ATOM 671 C C . PRO A 1 91 ? -8.863 2.632 18.467 1.00 93.00 91 PRO A C 1
ATOM 673 O O . PRO A 1 91 ? -9.463 3.700 18.322 1.00 93.00 91 PRO A O 1
ATOM 676 N N . ASN A 1 92 ? -7.587 2.454 18.103 1.00 92.00 92 ASN A N 1
ATOM 677 C CA . ASN A 1 92 ? -6.701 3.531 17.657 1.00 92.00 92 ASN A CA 1
ATOM 678 C C . ASN A 1 92 ? -6.517 3.570 16.138 1.00 92.00 92 ASN A C 1
ATOM 680 O O . ASN A 1 92 ? -6.327 4.641 15.563 1.00 92.00 92 ASN A O 1
ATOM 684 N N . PHE A 1 93 ? -6.553 2.412 15.480 1.00 94.25 93 PHE A N 1
ATOM 685 C CA . PHE A 1 93 ? -6.314 2.312 14.046 1.00 94.25 93 PHE A CA 1
ATOM 686 C C . PHE A 1 93 ? -7.085 1.169 13.398 1.00 94.25 93 PHE A C 1
ATOM 688 O O . PHE A 1 93 ? -7.383 0.146 14.020 1.00 94.25 93 PHE A O 1
ATOM 695 N N . THR A 1 94 ? -7.316 1.334 12.102 1.00 95.88 94 THR A N 1
ATOM 696 C CA . THR A 1 94 ? -7.676 0.253 11.186 1.00 95.88 94 THR A CA 1
ATOM 697 C C . THR A 1 94 ? -6.523 0.057 10.211 1.00 95.88 94 THR A C 1
ATOM 699 O O . THR A 1 94 ? -5.960 1.032 9.718 1.00 95.88 94 THR A O 1
ATOM 702 N N . GLN A 1 95 ? -6.137 -1.189 9.956 1.00 96.75 95 GLN A N 1
AT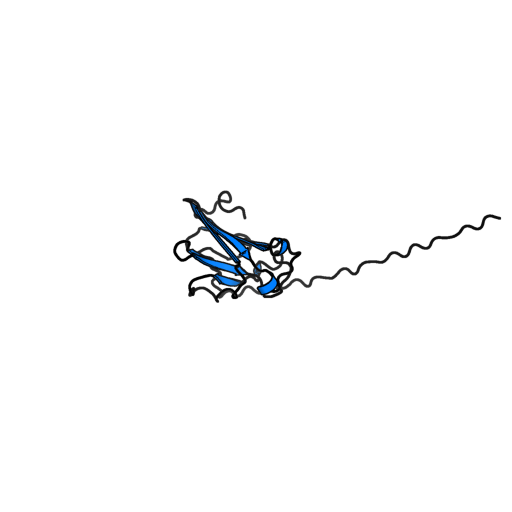OM 703 C CA . GLN A 1 95 ? -5.033 -1.534 9.068 1.00 96.75 95 GLN A CA 1
ATOM 704 C C . GLN A 1 95 ? -5.419 -2.677 8.141 1.00 96.75 95 GLN A C 1
ATOM 706 O O . GLN A 1 95 ? -6.103 -3.612 8.554 1.00 96.75 95 GLN A O 1
ATOM 711 N N . VAL A 1 96 ? -4.890 -2.634 6.924 1.00 97.94 96 VAL A N 1
ATOM 712 C CA . VAL A 1 96 ? -4.754 -3.786 6.043 1.00 97.94 96 VAL A CA 1
ATOM 713 C C . VAL A 1 96 ? -3.284 -3.960 5.661 1.00 97.94 96 VAL A C 1
ATOM 715 O O . VAL A 1 96 ? -2.609 -3.004 5.287 1.00 97.94 96 VAL A O 1
ATOM 718 N N . THR A 1 97 ? -2.776 -5.181 5.778 1.00 98.31 97 THR A N 1
ATOM 719 C CA . THR A 1 97 ? -1.480 -5.596 5.223 1.00 98.31 97 THR A CA 1
ATOM 720 C C . THR A 1 97 ? -1.678 -6.777 4.295 1.00 98.31 97 THR A C 1
ATOM 722 O O . THR A 1 97 ? -2.726 -7.423 4.314 1.00 98.31 97 THR A O 1
ATOM 725 N N . GLY A 1 98 ? -0.675 -7.097 3.490 1.00 97.94 98 GLY A N 1
ATOM 726 C CA . GLY A 1 98 ? -0.728 -8.302 2.680 1.00 97.94 98 GLY A CA 1
ATOM 727 C C . GLY A 1 98 ? 0.385 -8.384 1.660 1.00 97.94 98 GLY A C 1
ATOM 728 O O . GLY A 1 98 ? 1.372 -7.650 1.732 1.00 97.94 98 GLY A O 1
ATOM 729 N N . CYS A 1 99 ? 0.195 -9.298 0.716 1.00 98.31 99 CYS A N 1
ATOM 730 C CA . CYS A 1 99 ? 1.108 -9.522 -0.390 1.00 98.31 99 CYS A CA 1
ATOM 731 C C . CYS A 1 99 ? 0.559 -8.928 -1.687 1.00 98.31 99 CYS A C 1
ATOM 733 O O . CYS A 1 99 ? -0.644 -9.023 -1.959 1.00 98.31 99 CYS A O 1
ATOM 735 N N . ILE A 1 100 ? 1.460 -8.386 -2.502 1.00 98.06 100 ILE A N 1
ATOM 736 C CA . ILE A 1 100 ? 1.185 -7.933 -3.866 1.00 98.06 100 ILE A CA 1
ATOM 737 C C . ILE A 1 100 ? 1.900 -8.807 -4.899 1.00 98.06 100 ILE A C 1
ATOM 739 O O . ILE A 1 100 ? 2.864 -9.493 -4.580 1.00 98.06 100 ILE A O 1
ATOM 743 N N . ASP A 1 101 ? 1.445 -8.754 -6.145 1.00 97.81 101 ASP A N 1
ATOM 744 C CA . ASP A 1 101 ? 2.252 -9.108 -7.309 1.00 97.81 101 ASP A CA 1
ATOM 745 C C . ASP A 1 101 ? 2.721 -7.812 -7.976 1.00 97.81 101 ASP A C 1
ATOM 747 O O . ASP A 1 101 ? 2.022 -7.218 -8.802 1.00 97.81 101 ASP A O 1
ATOM 751 N N . SER A 1 102 ? 3.915 -7.360 -7.594 1.00 96.38 102 SER A N 1
ATOM 752 C CA . SER A 1 102 ? 4.530 -6.133 -8.117 1.00 96.38 102 SER A CA 1
ATOM 753 C C . SER A 1 102 ? 4.689 -6.141 -9.647 1.00 96.38 102 SER A C 1
ATOM 755 O O . SER A 1 102 ? 4.648 -5.083 -10.287 1.00 96.38 102 SER A O 1
ATOM 757 N N . SER A 1 103 ? 4.773 -7.323 -10.272 1.00 97.12 103 SER A N 1
ATOM 758 C CA . SER A 1 103 ? 4.907 -7.448 -11.726 1.00 97.12 103 SER A CA 1
ATOM 759 C C . SER A 1 103 ? 3.643 -7.025 -12.482 1.00 97.12 103 SER A C 1
ATOM 761 O O . SER A 1 103 ? 3.746 -6.499 -13.592 1.00 97.12 103 SER A O 1
ATOM 763 N N . VAL A 1 104 ? 2.460 -7.143 -11.864 1.00 97.69 104 VAL A N 1
ATOM 764 C CA . VAL A 1 104 ? 1.174 -6.714 -12.449 1.00 97.69 104 VAL A CA 1
ATOM 765 C C . VAL A 1 104 ? 1.140 -5.201 -12.695 1.00 97.69 104 VAL A C 1
ATOM 767 O O . VAL A 1 104 ? 0.430 -4.730 -13.585 1.00 97.69 104 VAL A O 1
ATOM 770 N N . TRP A 1 105 ? 1.934 -4.435 -11.942 1.00 95.56 105 TRP A N 1
ATOM 771 C CA . TRP A 1 105 ? 2.057 -2.983 -12.091 1.00 95.56 105 TRP A CA 1
ATOM 772 C C . TRP A 1 105 ? 3.416 -2.531 -12.646 1.00 95.56 105 TRP A C 1
ATOM 774 O O . TRP A 1 105 ? 3.755 -1.347 -12.585 1.00 95.56 105 TRP A O 1
ATOM 784 N N . ALA A 1 106 ? 4.195 -3.475 -13.188 1.00 95.88 106 ALA A N 1
ATOM 785 C CA . ALA A 1 106 ? 5.558 -3.268 -13.677 1.00 95.88 106 ALA A CA 1
ATOM 786 C C . ALA A 1 106 ? 6.492 -2.583 -12.660 1.00 95.88 106 ALA A C 1
ATOM 788 O O . ALA A 1 106 ? 7.421 -1.873 -13.043 1.00 95.88 106 ALA A O 1
ATOM 789 N N . GLN A 1 107 ? 6.253 -2.787 -11.364 1.00 94.38 107 GLN A N 1
ATOM 790 C CA . GLN A 1 107 ? 7.130 -2.269 -10.321 1.00 94.38 107 GLN A CA 1
ATOM 791 C C . GLN A 1 107 ? 8.462 -3.023 -10.333 1.00 94.38 107 GLN A C 1
ATOM 793 O O . GLN A 1 107 ? 8.530 -4.214 -10.648 1.00 94.38 107 GLN A O 1
ATOM 798 N N . ASN A 1 108 ? 9.538 -2.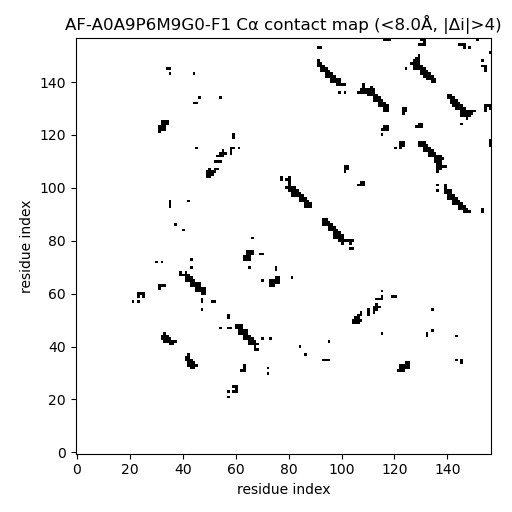314 -10.004 1.00 94.75 108 ASN A N 1
ATOM 799 C CA . ASN A 1 108 ? 10.873 -2.888 -10.013 1.00 94.75 108 ASN A CA 1
ATOM 800 C C . ASN A 1 108 ? 11.069 -3.795 -8.779 1.00 94.75 108 ASN A C 1
ATOM 802 O O . ASN A 1 108 ? 10.961 -3.301 -7.661 1.00 94.75 108 ASN A O 1
ATOM 806 N N . PRO A 1 109 ? 11.410 -5.087 -8.937 1.00 95.00 109 PRO A N 1
ATOM 807 C CA . PRO A 1 109 ? 11.535 -6.029 -7.821 1.00 95.00 109 PRO A CA 1
ATOM 808 C C . PRO A 1 109 ? 12.763 -5.804 -6.922 1.00 95.00 109 PRO A C 1
ATOM 810 O O . PRO A 1 109 ? 12.989 -6.592 -6.012 1.00 95.00 109 PRO A O 1
ATOM 813 N N . ILE A 1 110 ? 13.591 -4.787 -7.182 1.00 95.38 110 ILE A N 1
ATOM 814 C CA . ILE A 1 110 ? 14.671 -4.360 -6.271 1.00 95.38 110 ILE A CA 1
ATOM 815 C C . ILE A 1 110 ? 14.376 -3.021 -5.584 1.00 95.38 110 ILE A C 1
ATOM 817 O O . ILE A 1 110 ? 15.252 -2.461 -4.934 1.00 95.38 110 ILE A O 1
ATOM 821 N N . ASP A 1 111 ? 13.174 -2.480 -5.770 1.00 94.44 111 ASP A N 1
ATOM 822 C CA . ASP A 1 111 ? 12.728 -1.269 -5.094 1.00 94.44 111 ASP A CA 1
ATOM 823 C C . ASP A 1 111 ? 12.256 -1.603 -3.679 1.00 94.44 111 ASP A C 1
ATOM 825 O O . ASP A 1 111 ? 11.270 -2.325 -3.515 1.00 94.44 111 ASP A O 1
ATOM 829 N N . ASP A 1 112 ? 12.935 -1.071 -2.663 1.00 95.19 112 ASP A N 1
ATOM 830 C CA . ASP A 1 112 ? 12.524 -1.230 -1.263 1.00 95.19 112 ASP A CA 1
ATOM 831 C C . ASP A 1 112 ? 11.192 -0.523 -0.969 1.00 95.19 112 ASP A C 1
ATOM 833 O O . ASP A 1 112 ? 10.553 -0.808 0.042 1.00 95.19 112 ASP A O 1
ATOM 837 N N . GLY A 1 113 ? 10.733 0.350 -1.872 1.00 94.38 113 GLY A N 1
ATOM 838 C CA . GLY A 1 113 ? 9.409 0.936 -1.817 1.00 94.38 113 GLY A CA 1
ATOM 839 C C . GLY A 1 113 ? 9.390 2.405 -1.428 1.00 94.38 113 GLY A C 1
ATOM 840 O O . GLY A 1 113 ? 10.335 3.160 -1.652 1.00 94.38 113 GLY A O 1
ATOM 841 N N . GLY A 1 114 ? 8.249 2.822 -0.892 1.00 91.94 114 GLY A N 1
ATOM 842 C CA . GLY A 1 114 ? 8.014 4.179 -0.418 1.00 91.94 114 GLY A CA 1
ATOM 843 C C . GLY A 1 114 ? 6.737 4.280 0.404 1.00 91.94 114 GLY A C 1
ATOM 844 O O . GLY A 1 114 ? 5.978 3.315 0.551 1.00 91.94 114 GLY A O 1
ATOM 845 N N . GLN A 1 115 ? 6.523 5.467 0.948 1.00 91.12 115 GLN A N 1
ATOM 846 C CA . GLN A 1 115 ? 5.524 5.789 1.940 1.00 91.12 115 GLN A CA 1
ATOM 847 C C . GLN A 1 115 ? 4.679 6.992 1.515 1.00 91.12 115 GLN A C 1
ATOM 849 O O . GLN A 1 115 ? 5.097 8.141 1.563 1.00 91.12 115 GLN A O 1
ATOM 854 N N . MET A 1 116 ? 3.416 6.739 1.187 1.00 90.56 116 MET A N 1
ATOM 855 C CA . MET A 1 116 ? 2.424 7.791 0.996 1.00 90.56 116 MET A CA 1
ATOM 856 C C . MET A 1 116 ? 1.709 8.036 2.324 1.00 90.56 116 MET A C 1
ATOM 858 O O . MET A 1 116 ? 1.036 7.145 2.842 1.00 90.56 116 MET A O 1
ATOM 862 N N . ASP A 1 117 ? 1.827 9.240 2.874 1.00 88.56 117 ASP A N 1
ATOM 863 C CA . ASP A 1 117 ? 1.259 9.578 4.179 1.00 88.56 117 ASP A CA 1
ATOM 864 C C . ASP A 1 117 ? 0.665 10.993 4.236 1.00 88.56 117 ASP A C 1
ATOM 866 O O . ASP A 1 117 ? 0.616 11.732 3.250 1.00 88.56 117 ASP A O 1
ATOM 870 N N . SER A 1 118 ? 0.170 11.353 5.419 1.00 83.50 118 SER A N 1
ATOM 871 C CA . SER A 1 118 ? -0.439 12.650 5.720 1.00 83.50 118 SER A CA 1
ATOM 872 C C . SER A 1 118 ? 0.539 13.833 5.816 1.00 83.50 118 SER A C 1
ATOM 874 O O . SER A 1 118 ? 0.084 14.969 5.922 1.00 83.50 118 SER A O 1
ATOM 876 N N . HIS A 1 119 ? 1.854 13.596 5.869 1.00 81.12 119 HIS A N 1
ATOM 877 C CA . HIS A 1 119 ? 2.882 14.638 5.974 1.00 81.12 119 HIS A CA 1
ATOM 878 C C . HIS A 1 119 ? 3.447 15.036 4.615 1.00 81.12 119 HIS A C 1
ATOM 880 O O . HIS A 1 119 ? 3.634 16.227 4.363 1.00 81.12 119 HIS A O 1
ATOM 886 N N . GLY A 1 120 ? 3.734 14.057 3.756 1.00 72.94 120 GLY A N 1
ATOM 887 C CA . GLY A 1 120 ? 4.374 14.304 2.466 1.00 72.94 120 GLY A CA 1
ATOM 888 C C . GLY A 1 120 ? 3.457 15.020 1.478 1.00 72.94 120 GLY A C 1
ATOM 889 O O . GLY A 1 120 ? 3.899 15.885 0.721 1.00 72.94 120 GLY A O 1
ATOM 890 N N . TRP A 1 121 ? 2.164 14.689 1.498 1.00 72.62 121 TRP A N 1
ATOM 891 C CA . TRP A 1 121 ? 1.214 15.087 0.461 1.00 72.62 121 TRP A CA 1
ATOM 892 C C . TRP A 1 121 ? -0.195 15.293 1.044 1.00 72.62 121 TRP A C 1
ATOM 894 O O . TRP A 1 121 ? -0.496 14.802 2.128 1.00 72.62 121 TRP A O 1
ATOM 904 N N . PRO A 1 122 ? -1.095 16.031 0.361 1.00 75.38 122 PRO A N 1
ATOM 905 C CA . PRO A 1 122 ? -2.463 16.330 0.822 1.00 75.38 122 PRO A CA 1
ATOM 906 C C . PRO A 1 122 ? -3.396 15.115 0.676 1.00 75.38 122 PRO A C 1
ATOM 908 O O . PRO A 1 122 ? -4.483 15.201 0.103 1.00 75.38 122 PRO A O 1
ATOM 911 N N . TYR A 1 123 ? -2.923 13.962 1.115 1.00 80.31 123 TYR A N 1
ATOM 912 C CA . TYR A 1 123 ? -3.616 12.692 1.085 1.00 80.31 123 TYR A CA 1
ATOM 913 C C . TYR A 1 123 ? -4.331 12.491 2.422 1.00 80.31 123 TYR A C 1
ATOM 915 O O . TYR A 1 123 ? -3.971 13.087 3.438 1.00 80.31 123 TYR A O 1
ATOM 923 N N . SER A 1 124 ? -5.370 11.662 2.436 1.00 87.19 124 SER A N 1
ATOM 924 C CA . SER A 1 124 ? -6.128 11.392 3.661 1.00 87.19 124 SER A CA 1
ATOM 925 C C . SER A 1 124 ? -6.635 9.959 3.702 1.00 87.19 124 SER A C 1
ATOM 927 O O . SER A 1 124 ? -6.605 9.254 2.690 1.00 87.19 124 SER A O 1
ATOM 929 N N . CYS A 1 125 ? -7.120 9.541 4.869 1.00 89.88 125 CYS A N 1
ATOM 930 C CA . CYS A 1 125 ? -7.937 8.345 4.995 1.00 89.88 125 CYS A CA 1
ATOM 931 C C . CYS A 1 125 ? -9.338 8.708 5.483 1.00 89.88 125 CYS A C 1
ATOM 933 O O . CYS A 1 125 ? -9.500 9.517 6.398 1.00 89.88 125 CYS A O 1
ATOM 935 N N . GLU A 1 126 ? -10.354 8.131 4.848 1.00 88.94 126 GLU A N 1
ATOM 936 C CA . GLU A 1 126 ? -11.761 8.432 5.096 1.00 88.94 126 GLU A CA 1
ATOM 937 C C . GLU A 1 126 ? -12.136 8.235 6.573 1.00 88.94 126 GLU A C 1
ATOM 939 O O . GLU A 1 126 ? -12.130 7.120 7.085 1.00 88.94 126 GLU A O 1
ATOM 944 N N . GLY A 1 127 ? -12.477 9.332 7.259 1.00 84.88 127 GLY A N 1
ATOM 945 C CA . GLY A 1 127 ? -12.879 9.312 8.670 1.00 84.88 127 GLY A CA 1
ATOM 946 C C . GLY A 1 127 ? -11.727 9.277 9.681 1.00 84.88 127 GLY A C 1
ATOM 947 O O . GLY A 1 127 ? -11.989 9.156 10.877 1.00 84.88 127 GLY A O 1
ATOM 948 N N . PHE A 1 128 ? -10.476 9.415 9.234 1.00 85.88 128 PHE A N 1
ATOM 949 C CA . PHE A 1 128 ? -9.283 9.339 10.078 1.00 85.88 128 PHE A CA 1
ATOM 950 C C . PHE A 1 128 ? -8.431 10.605 9.972 1.00 85.88 128 PHE A C 1
ATOM 952 O O . PHE A 1 128 ? -8.380 11.263 8.934 1.00 85.88 128 PHE A O 1
ATOM 959 N N . GLY A 1 129 ? -7.754 10.950 11.066 1.00 81.75 129 GLY A N 1
ATOM 960 C CA . GLY A 1 129 ? -6.921 12.148 11.138 1.00 81.75 129 GLY A CA 1
ATOM 961 C C . GLY A 1 129 ? -5.542 11.980 10.493 1.00 81.75 129 GLY A C 1
ATOM 962 O O . GLY A 1 129 ? -4.941 12.949 10.028 1.00 81.75 129 GLY A O 1
ATOM 963 N N . LYS A 1 130 ? -5.058 10.736 10.421 1.00 89.69 130 LYS A N 1
ATOM 964 C CA . LYS A 1 130 ? -3.729 10.398 9.917 1.00 89.69 130 LYS A CA 1
ATOM 965 C C . LYS A 1 130 ? -3.729 9.053 9.201 1.00 89.69 130 LYS A C 1
ATOM 967 O O . LYS A 1 130 ? -4.554 8.191 9.504 1.00 89.69 130 LYS A O 1
ATOM 972 N N . PHE A 1 131 ? -2.795 8.846 8.280 1.00 92.56 131 PHE A N 1
ATOM 973 C CA . PHE A 1 131 ? -2.620 7.549 7.636 1.00 92.56 131 PHE A CA 1
ATOM 974 C C . PHE A 1 131 ? -1.179 7.336 7.169 1.00 92.56 131 PHE A C 1
ATOM 976 O O . PHE A 1 131 ? -0.409 8.289 7.048 1.00 92.56 131 PHE A O 1
ATOM 983 N N . VAL A 1 132 ? -0.855 6.076 6.895 1.00 93.31 132 VAL A N 1
ATOM 984 C CA . VAL A 1 132 ? 0.368 5.652 6.214 1.00 93.31 132 VAL A CA 1
ATOM 985 C C . VAL A 1 132 ? 0.023 4.555 5.208 1.00 93.31 132 VAL A C 1
ATOM 987 O O . VAL A 1 132 ? -0.743 3.642 5.522 1.00 93.31 132 VAL A O 1
ATOM 990 N N . SER A 1 133 ? 0.569 4.655 4.000 1.00 93.88 133 SER A N 1
ATOM 991 C CA . SER A 1 133 ? 0.428 3.682 2.920 1.00 93.88 133 SER A CA 1
ATOM 992 C C . SER A 1 133 ? 1.803 3.313 2.375 1.00 93.88 133 SER A C 1
ATOM 994 O O . SER A 1 133 ? 2.437 4.127 1.712 1.00 93.88 133 SER A O 1
ATOM 996 N N . LEU A 1 134 ? 2.226 2.075 2.603 1.00 95.38 134 LEU A N 1
ATOM 997 C CA . LEU A 1 134 ? 3.478 1.512 2.113 1.00 95.38 134 LEU A CA 1
ATOM 998 C C . LEU A 1 134 ? 3.225 0.599 0.916 1.00 95.38 134 LEU A C 1
ATOM 1000 O O . LEU A 1 134 ? 2.310 -0.231 0.940 1.00 95.38 134 LEU A O 1
ATOM 1004 N N . ILE A 1 135 ? 4.080 0.721 -0.093 1.00 95.75 135 ILE A N 1
ATOM 1005 C CA . ILE A 1 135 ? 4.229 -0.254 -1.174 1.00 95.75 135 ILE A CA 1
ATOM 1006 C C . ILE A 1 135 ? 5.697 -0.639 -1.220 1.00 95.75 135 ILE A C 1
ATOM 1008 O O . ILE A 1 135 ? 6.532 0.239 -1.402 1.00 95.75 135 ILE A O 1
ATOM 1012 N N . GLU A 1 136 ? 5.988 -1.933 -1.101 1.00 96.62 136 GLU A N 1
ATOM 1013 C CA . GLU A 1 136 ? 7.345 -2.479 -1.001 1.00 96.62 136 GLU A CA 1
ATOM 1014 C C . GLU A 1 136 ? 7.538 -3.578 -2.067 1.00 96.62 136 GLU A C 1
ATOM 1016 O O . GLU A 1 136 ? 7.315 -4.768 -1.802 1.00 96.62 136 GLU A O 1
ATOM 1021 N N . PRO A 1 137 ? 7.894 -3.212 -3.314 1.00 96.62 137 PRO A N 1
ATOM 1022 C CA . PRO A 1 137 ? 8.015 -4.168 -4.416 1.00 96.62 137 PRO A CA 1
ATOM 1023 C C . PRO A 1 137 ? 9.051 -5.272 -4.176 1.00 96.62 137 PRO A C 1
ATOM 1025 O O . PRO A 1 137 ? 8.799 -6.423 -4.533 1.00 96.62 137 PRO A O 1
ATOM 1028 N N . ALA A 1 138 ? 10.180 -4.955 -3.532 1.00 97.19 138 ALA A N 1
ATOM 1029 C CA . ALA A 1 138 ? 11.258 -5.909 -3.265 1.00 97.19 138 ALA A CA 1
ATOM 1030 C C . ALA A 1 138 ? 10.822 -7.098 -2.400 1.00 97.19 138 ALA A C 1
ATOM 1032 O O . ALA A 1 138 ? 11.298 -8.221 -2.580 1.00 97.19 138 ALA A O 1
ATOM 1033 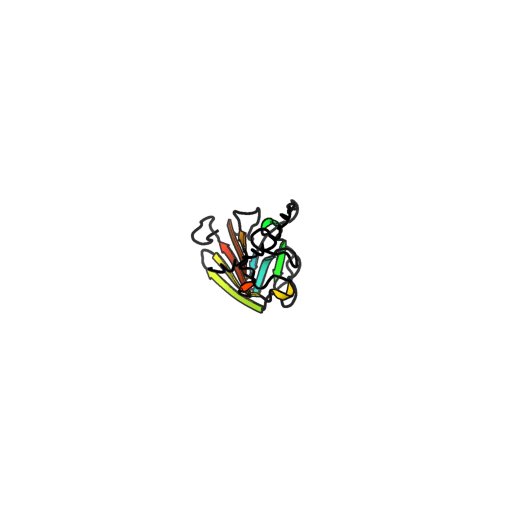N N . THR A 1 139 ? 9.884 -6.872 -1.484 1.00 97.50 139 THR A N 1
ATOM 1034 C CA . THR A 1 139 ? 9.329 -7.898 -0.593 1.00 97.50 139 THR A CA 1
ATOM 1035 C C . THR A 1 139 ? 7.930 -8.344 -1.001 1.00 97.50 139 THR A C 1
ATOM 1037 O O . THR A 1 139 ? 7.369 -9.234 -0.361 1.00 97.50 139 THR A O 1
ATOM 1040 N N . ASN A 1 140 ? 7.373 -7.774 -2.078 1.00 97.81 140 ASN A N 1
ATOM 1041 C CA . ASN A 1 140 ? 5.990 -7.977 -2.501 1.00 97.81 140 ASN A CA 1
ATOM 1042 C C . ASN A 1 140 ? 4.997 -7.760 -1.347 1.00 97.81 140 ASN A C 1
ATOM 1044 O O . ASN A 1 140 ? 4.031 -8.512 -1.198 1.00 97.81 140 ASN A O 1
ATOM 1048 N N . SER A 1 141 ? 5.225 -6.734 -0.524 1.00 98.00 141 SER A N 1
ATOM 1049 C CA . SER A 1 141 ? 4.353 -6.377 0.597 1.00 98.00 141 SER A CA 1
ATOM 1050 C C . SER A 1 141 ? 3.715 -5.005 0.422 1.00 98.00 141 SER A C 1
ATOM 1052 O O . SER A 1 141 ? 4.198 -4.133 -0.301 1.00 98.00 141 SER A O 1
ATOM 1054 N N . PHE A 1 142 ? 2.579 -4.825 1.091 1.00 97.69 142 PHE A N 1
ATOM 1055 C CA . PHE A 1 142 ? 1.953 -3.521 1.253 1.00 97.69 142 PHE A CA 1
ATOM 1056 C C . PHE A 1 142 ? 1.364 -3.370 2.654 1.00 97.69 142 PHE A C 1
ATOM 1058 O O . PHE A 1 142 ? 1.040 -4.351 3.337 1.00 97.69 142 PHE A O 1
ATOM 1065 N N . CYS A 1 143 ? 1.176 -2.118 3.056 1.00 97.00 143 CYS A N 1
ATOM 1066 C CA . CYS A 1 143 ? 0.484 -1.748 4.280 1.00 97.00 143 CYS A CA 1
ATOM 1067 C C . CYS A 1 143 ? -0.344 -0.492 4.028 1.00 97.00 143 CYS A C 1
ATOM 1069 O O . CYS A 1 143 ? 0.162 0.470 3.470 1.00 97.00 143 CYS A O 1
ATOM 1071 N N . LEU A 1 144 ? -1.591 -0.469 4.478 1.00 96.06 144 LEU A N 1
ATOM 1072 C CA . LEU A 1 144 ? -2.362 0.756 4.645 1.00 96.06 144 LEU A CA 1
ATOM 1073 C C . LEU A 1 144 ? -2.883 0.777 6.075 1.00 96.06 144 LEU A C 1
ATOM 1075 O O . LEU A 1 144 ? -3.582 -0.144 6.498 1.00 96.06 144 LEU A O 1
ATOM 1079 N N . ARG A 1 145 ? -2.564 1.833 6.819 1.00 95.88 145 ARG A N 1
ATOM 1080 C CA . ARG A 1 145 ? -3.067 2.054 8.174 1.00 95.88 145 ARG A CA 1
ATOM 1081 C C . ARG A 1 145 ? -3.675 3.441 8.279 1.00 95.88 145 ARG A C 1
ATOM 1083 O O . ARG A 1 145 ? -3.024 4.430 7.959 1.00 95.88 145 ARG A O 1
ATOM 1090 N N . CYS A 1 146 ? -4.896 3.497 8.792 1.00 94.38 146 CYS A N 1
ATOM 1091 C CA . CYS A 1 146 ? -5.613 4.724 9.101 1.00 94.38 146 CYS A CA 1
ATOM 1092 C C . CYS A 1 146 ? -5.745 4.871 10.616 1.00 94.38 146 CYS A C 1
ATOM 1094 O O . CYS A 1 146 ? -6.257 3.971 11.287 1.00 94.38 146 CYS A O 1
ATOM 1096 N N . CYS A 1 147 ? -5.267 5.992 11.151 1.00 93.69 147 CYS A N 1
ATOM 1097 C CA . CYS A 1 147 ? -5.177 6.253 12.583 1.00 93.69 147 CYS A CA 1
ATOM 1098 C C . CYS A 1 147 ? -6.161 7.331 13.009 1.00 93.69 147 CYS A C 1
ATOM 1100 O O . CYS A 1 147 ? -6.335 8.356 12.345 1.00 93.69 147 CYS A O 1
ATOM 1102 N N . LYS A 1 148 ? -6.843 7.064 14.121 1.00 88.38 148 LYS A N 1
ATOM 1103 C CA . LYS A 1 148 ? -7.935 7.899 14.616 1.00 88.38 148 LYS A CA 1
ATOM 1104 C C . LYS A 1 148 ? -7.434 9.271 15.049 1.00 88.38 148 LYS A C 1
ATOM 1106 O O . LYS A 1 148 ? -8.036 10.279 14.691 1.00 88.38 148 LYS A O 1
ATOM 1111 N N . ASP A 1 149 ? -6.313 9.281 15.759 1.00 84.31 149 ASP A N 1
ATOM 1112 C CA . ASP A 1 149 ? -5.689 10.488 16.279 1.00 84.31 149 ASP A CA 1
ATOM 1113 C C . ASP A 1 149 ? -4.538 10.956 15.377 1.00 84.31 149 ASP A C 1
ATOM 1115 O O . ASP A 1 149 ? -3.868 10.166 14.713 1.00 84.31 149 ASP A O 1
ATOM 1119 N N . ASN A 1 150 ? -4.244 12.257 15.423 1.00 78.62 150 ASN A N 1
ATOM 1120 C CA . ASN A 1 150 ? -3.154 12.890 14.665 1.00 78.62 150 ASN A CA 1
ATOM 1121 C C . ASN A 1 150 ? -1.760 12.648 15.277 1.00 78.62 150 ASN A C 1
ATOM 1123 O O . ASN A 1 150 ? -0.835 13.422 15.042 1.00 78.62 150 ASN A O 1
ATOM 1127 N N . ASN A 1 151 ? -1.606 11.628 16.122 1.00 77.00 151 ASN A N 1
ATOM 1128 C CA . ASN A 1 151 ? -0.353 11.353 16.815 1.00 77.00 151 ASN A CA 1
ATOM 1129 C C . ASN A 1 151 ? 0.593 10.492 15.940 1.00 77.00 151 ASN A C 1
ATOM 1131 O O . ASN A 1 151 ? 0.168 9.820 14.999 1.00 77.00 151 ASN A O 1
ATOM 1135 N N . ASN A 1 152 ? 1.893 10.500 16.253 1.00 76.56 152 ASN A N 1
ATOM 1136 C CA . ASN A 1 152 ? 2.890 9.657 15.568 1.00 76.56 152 ASN A CA 1
ATOM 1137 C C . ASN A 1 152 ? 3.034 8.257 16.193 1.00 76.56 152 ASN A C 1
ATOM 1139 O O . ASN A 1 152 ? 3.832 7.458 15.717 1.00 76.56 152 ASN A O 1
ATOM 1143 N N . ILE A 1 153 ? 2.297 7.964 17.267 1.00 77.94 153 ILE A N 1
ATOM 1144 C CA . ILE A 1 153 ? 2.398 6.696 17.999 1.00 77.94 153 ILE A CA 1
ATOM 1145 C C . ILE A 1 153 ? 1.670 5.593 17.228 1.00 77.94 153 ILE A C 1
ATOM 1147 O O . ILE A 1 153 ? 2.208 4.501 17.058 1.00 77.94 153 ILE A O 1
ATOM 1151 N N . ASP A 1 154 ? 0.466 5.884 16.734 1.00 75.88 154 ASP A N 1
ATOM 1152 C CA . ASP A 1 154 ? -0.369 4.896 16.046 1.00 75.88 154 ASP A CA 1
ATOM 1153 C C . ASP A 1 154 ? -0.018 4.788 14.550 1.00 75.88 154 ASP A C 1
ATOM 1155 O O . ASP A 1 154 ? -0.009 3.694 13.972 1.00 75.88 154 ASP A O 1
ATOM 1159 N N . CYS A 1 155 ? 0.338 5.919 13.935 1.00 80.75 155 CYS A N 1
ATOM 1160 C CA . CYS A 1 155 ? 0.835 6.015 12.564 1.00 80.75 155 CYS A CA 1
ATOM 1161 C C . CYS A 1 155 ? 2.210 6.681 12.603 1.00 80.75 155 CYS A C 1
ATOM 1163 O O . CYS A 1 155 ? 2.289 7.910 12.662 1.00 80.75 155 CYS A O 1
ATOM 1165 N N . ASN A 1 156 ? 3.285 5.890 12.587 1.00 74.81 156 ASN A N 1
ATOM 1166 C CA . ASN A 1 156 ? 4.624 6.446 12.432 1.00 74.81 156 ASN A CA 1
ATOM 1167 C C . ASN A 1 156 ? 4.782 6.862 10.972 1.00 74.81 156 ASN A C 1
ATOM 1169 O O . ASN A 1 156 ? 4.712 6.011 10.088 1.00 74.81 156 ASN A O 1
ATOM 1173 N N . THR A 1 157 ? 4.896 8.164 10.750 1.00 60.66 157 THR A N 1
ATOM 1174 C CA . THR A 1 157 ? 5.030 8.761 9.424 1.00 60.66 157 THR A CA 1
ATOM 1175 C C . THR A 1 157 ? 6.212 9.695 9.417 1.00 60.66 157 THR A C 1
ATOM 1177 O O . THR A 1 157 ? 6.236 10.514 10.371 1.00 60.66 157 THR A O 1
#

Sequence (157 aa):
MLLKTVLVAVALAAPAFAYEEVTCTKNATQNIITSINPETNSFCTMMTGYGVYPVAPNEGCASVYCYGEKSKLAPPMPAGYILSTNFQVTPNFTQVTGCIDSSVWAQNPIDDGGQMDSHGWPYSCEGFGKFVSLIEPATNSFCLRCCKDNNNIDCNT

Mean predicted aligned error: 9.59 Å

Radius of gyration: 20.93 Å; Cα contacts (8 Å, |Δi|>4): 318; chains: 1; bounding box: 87×32×36 Å